Protein AF-A0A329R720-F1 (afdb_monomer_lite)

Radius of gyration: 22.2 Å; chains: 1; bounding box: 48×26×51 Å

InterPro domains:
  IPR036397 Ribonuclease H superfamily [G3DSA:3.30.420.10] (37-90)

Secondary structure (DSSP, 8-state):
-PPPPSS-HHHHHHHTT--S-HHHHHHHHHT-TT----PPP------HHHHHHHHHHHHHHTT-HHHHTT----------TTSSSS----

Organism: NCBI:txid29920

Foldseek 3Di:
DQDDDPDQLVVVCVVVVPPDDSVVSVVVLVPDPNHDDDDDDPDDPCDPVNVVVVVVVCVVPVPPPVVVVPDDDDDDDDDDPVDDPDPPDD

Sequence (90 aa):
AAAAGDKFAAELKTELGVEASVRMVQRLLQRVDHLVYTQMDRTLPFTAANKAARMSCAEEHILNPGLWKYTVFSDEKKFNLDGPDGFMYY

Structure (mmCIF, N/CA/C/O backbone):
data_AF-A0A329R720-F1
#
_entry.id   AF-A0A329R720-F1
#
loop_
_atom_site.group_PDB
_atom_site.id
_atom_site.type_symbol
_atom_site.label_atom_id
_atom_site.label_alt_id
_atom_site.label_comp_id
_atom_site.label_asym_id
_atom_site.label_entity_id
_atom_site.label_seq_id
_atom_site.pdbx_PDB_ins_code
_atom_site.Cartn_x
_atom_site.Cartn_y
_atom_site.Cartn_z
_atom_site.occupancy
_atom_site.B_iso_or_equiv
_atom_site.auth_seq_id
_atom_site.auth_comp_id
_atom_site.auth_asym_id
_atom_site.auth_atom_id
_atom_site.pdbx_PDB_model_num
ATOM 1 N N . ALA A 1 1 ? -12.640 -13.865 0.615 1.00 64.31 1 ALA A N 1
ATOM 2 C CA . ALA A 1 1 ? -12.176 -12.730 1.439 1.00 64.31 1 ALA A CA 1
ATOM 3 C C . ALA A 1 1 ? -13.330 -12.289 2.330 1.00 64.31 1 ALA A C 1
ATOM 5 O O . ALA A 1 1 ? -14.464 -12.366 1.869 1.00 64.31 1 ALA A O 1
ATOM 6 N N . ALA A 1 2 ? -13.071 -11.896 3.580 1.00 67.94 2 ALA A N 1
ATOM 7 C CA . ALA A 1 2 ? -14.104 -11.299 4.428 1.00 67.94 2 ALA A CA 1
ATOM 8 C C . ALA A 1 2 ? -14.527 -9.940 3.843 1.00 67.94 2 ALA A C 1
ATOM 10 O O . ALA A 1 2 ? -13.688 -9.224 3.295 1.00 67.94 2 ALA A O 1
ATOM 11 N N . ALA A 1 3 ? -15.816 -9.606 3.921 1.00 75.00 3 ALA A N 1
ATOM 12 C CA . ALA A 1 3 ? -16.304 -8.302 3.487 1.00 75.00 3 ALA A CA 1
ATOM 13 C C . ALA A 1 3 ? -15.814 -7.214 4.456 1.00 75.00 3 ALA A C 1
ATOM 15 O O . ALA A 1 3 ? -15.830 -7.412 5.672 1.00 75.00 3 ALA A O 1
ATOM 16 N N . ALA A 1 4 ? -15.367 -6.079 3.919 1.00 79.38 4 ALA A N 1
ATOM 17 C CA . ALA A 1 4 ? -15.008 -4.926 4.734 1.00 79.38 4 ALA A CA 1
ATOM 18 C C . ALA A 1 4 ? -16.281 -4.264 5.278 1.00 79.38 4 ALA A C 1
ATOM 20 O O . ALA A 1 4 ? -17.257 -4.110 4.547 1.00 79.38 4 ALA A O 1
ATOM 21 N N . GLY A 1 5 ? -16.266 -3.892 6.558 1.00 80.50 5 GLY A N 1
ATOM 22 C CA . GLY A 1 5 ? -17.301 -3.039 7.137 1.00 80.50 5 GLY A CA 1
ATOM 23 C C . GLY A 1 5 ? -17.013 -1.564 6.857 1.00 80.50 5 GLY A C 1
ATOM 24 O O . GLY A 1 5 ? -15.853 -1.170 6.761 1.00 80.50 5 GLY A O 1
ATOM 25 N N . ASP A 1 6 ? -18.065 -0.752 6.780 1.00 86.12 6 ASP A N 1
ATOM 26 C CA . ASP A 1 6 ? -17.956 0.676 6.443 1.00 86.12 6 ASP A CA 1
ATOM 27 C C . ASP A 1 6 ? -17.580 1.570 7.632 1.00 86.12 6 ASP A C 1
ATOM 29 O O . ASP A 1 6 ? -17.316 2.756 7.450 1.00 86.12 6 ASP A O 1
ATOM 33 N N . LYS A 1 7 ? -17.613 1.028 8.857 1.00 88.19 7 LYS A N 1
ATOM 34 C CA . LYS A 1 7 ? -17.541 1.816 10.093 1.00 88.19 7 LYS A CA 1
ATOM 35 C C . LYS A 1 7 ? -16.592 1.218 11.112 1.00 88.19 7 LYS A C 1
ATOM 37 O O . LYS A 1 7 ? -16.510 -0.002 11.288 1.00 88.19 7 LYS A O 1
ATOM 42 N N . PHE A 1 8 ? -15.931 2.091 11.855 1.00 88.75 8 PHE A N 1
ATOM 43 C CA . PHE A 1 8 ? -15.123 1.707 13.003 1.00 88.75 8 PHE A CA 1
ATOM 44 C C . PHE A 1 8 ? -15.999 1.426 14.231 1.00 88.75 8 PHE A C 1
ATOM 46 O O . PHE A 1 8 ? -17.083 1.977 14.406 1.00 88.75 8 PHE A O 1
ATOM 53 N N . ALA A 1 9 ? -15.489 0.619 15.167 1.00 90.31 9 ALA A N 1
ATOM 54 C CA . ALA A 1 9 ? -16.195 0.312 16.416 1.00 90.31 9 ALA A CA 1
ATOM 55 C C . ALA A 1 9 ? -16.549 1.564 17.248 1.00 90.31 9 ALA A C 1
ATOM 57 O O . ALA A 1 9 ? -17.535 1.559 17.983 1.00 90.31 9 ALA A O 1
ATOM 58 N N . ALA A 1 10 ? -15.755 2.636 17.141 1.00 91.00 10 ALA A N 1
ATOM 59 C CA . ALA A 1 10 ? -16.043 3.914 17.788 1.00 91.00 10 ALA A CA 1
ATOM 60 C C . ALA A 1 10 ? -17.249 4.629 17.154 1.00 91.00 10 ALA A C 1
ATOM 62 O O . ALA A 1 10 ? -18.092 5.145 17.883 1.00 91.00 10 ALA A O 1
ATOM 63 N N . GLU A 1 11 ? -17.362 4.597 15.826 1.00 92.88 11 GLU A N 1
ATOM 64 C CA . GLU A 1 11 ? -18.485 5.179 15.080 1.00 92.88 11 GLU A CA 1
ATOM 65 C C . GLU A 1 11 ? -19.775 4.397 15.346 1.00 92.88 11 GLU A C 1
ATOM 67 O O . GLU A 1 11 ? -20.814 4.985 15.642 1.00 92.88 11 GLU A O 1
ATOM 72 N N . LEU A 1 12 ? -19.688 3.062 15.369 1.00 90.62 12 LEU A N 1
ATOM 73 C CA . LEU A 1 12 ? -20.813 2.195 15.731 1.00 90.62 12 LEU A CA 1
ATOM 74 C C . LEU A 1 12 ? -21.336 2.492 17.138 1.00 90.62 12 LEU A C 1
ATOM 76 O O . LEU A 1 12 ? -22.544 2.508 17.354 1.00 90.62 12 LEU A O 1
ATOM 80 N N . LYS A 1 13 ? -20.444 2.768 18.097 1.00 92.12 13 LYS A N 1
ATOM 81 C CA . LYS A 1 13 ? -20.854 3.172 19.446 1.00 92.12 13 LYS A CA 1
ATOM 82 C C . LYS A 1 13 ? -21.683 4.460 19.406 1.00 92.12 13 LYS A C 1
ATOM 84 O O . LYS A 1 13 ? -22.722 4.522 20.060 1.00 92.12 13 LYS A O 1
ATOM 89 N N . THR A 1 14 ? -21.208 5.479 18.685 1.00 92.38 14 THR A N 1
ATOM 90 C CA . THR A 1 14 ? -21.881 6.784 18.612 1.00 92.38 14 THR A CA 1
ATOM 91 C C . THR A 1 14 ? -23.212 6.713 17.878 1.00 92.38 14 THR A C 1
ATOM 93 O O . THR A 1 14 ? -24.187 7.287 18.349 1.00 92.38 14 THR A O 1
ATOM 96 N N . GLU A 1 15 ? -23.281 5.981 16.768 1.00 91.69 15 GLU A N 1
ATOM 97 C CA . GLU A 1 15 ? -24.498 5.883 15.957 1.00 91.69 15 GLU A CA 1
ATOM 98 C C . GLU A 1 15 ? -25.585 5.029 16.608 1.00 91.69 15 GLU A C 1
ATOM 100 O O . GLU A 1 15 ? -26.763 5.363 16.522 1.00 91.69 15 GLU A O 1
ATOM 105 N N . LEU A 1 16 ? -25.199 3.933 17.267 1.00 88.75 16 LEU A N 1
ATOM 106 C CA . LEU A 1 16 ? -26.141 3.029 17.929 1.00 88.75 16 LEU A CA 1
ATOM 107 C C . LEU A 1 16 ? -26.490 3.480 19.356 1.00 88.75 16 LEU A C 1
ATOM 109 O O . LEU A 1 16 ? -27.263 2.806 20.031 1.00 88.75 16 LEU A O 1
ATOM 113 N N . GLY A 1 17 ? -25.908 4.586 19.838 1.00 87.75 17 GLY A N 1
ATOM 114 C CA . GLY A 1 17 ? -26.172 5.123 21.176 1.00 87.75 17 GLY A CA 1
ATOM 115 C C . GLY A 1 17 ? -25.777 4.172 22.310 1.00 87.75 17 GLY A C 1
ATOM 116 O O . GLY A 1 17 ? -26.406 4.167 23.365 1.00 87.75 17 GLY A O 1
ATOM 117 N N . VAL A 1 18 ? -24.760 3.331 22.102 1.00 87.56 18 VAL A N 1
ATOM 118 C CA . VAL A 1 18 ? -24.387 2.289 23.067 1.00 87.56 18 VAL A CA 1
ATOM 119 C C . VAL A 1 18 ? -23.622 2.918 24.234 1.00 87.56 18 VAL A C 1
ATOM 121 O O . VAL A 1 18 ? -22.491 3.393 24.075 1.00 87.56 18 VAL A O 1
ATOM 124 N N . GLU A 1 19 ? -24.193 2.847 25.436 1.00 89.00 19 GLU A N 1
ATOM 125 C CA . GLU A 1 19 ? -23.553 3.276 26.686 1.00 89.00 19 GLU A CA 1
ATOM 126 C C . GLU A 1 19 ? -22.515 2.243 27.171 1.00 89.00 19 GLU A C 1
ATOM 128 O O . GLU A 1 19 ? -22.612 1.635 28.233 1.00 89.00 19 GLU A O 1
ATOM 133 N N . ALA A 1 20 ? -21.501 1.991 26.344 1.00 89.06 20 ALA A N 1
ATOM 134 C CA . ALA A 1 20 ? -20.398 1.093 26.661 1.00 89.06 20 ALA A CA 1
ATOM 135 C C . ALA A 1 20 ? -19.051 1.684 26.228 1.00 89.06 20 ALA A C 1
ATOM 137 O O . ALA A 1 20 ? -18.957 2.686 25.512 1.00 89.06 20 ALA A O 1
ATOM 138 N N 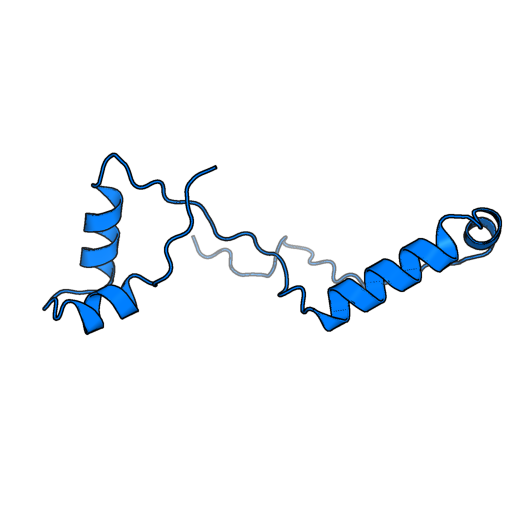. SER A 1 21 ? -17.961 1.051 26.654 1.00 93.25 21 SER A N 1
ATOM 139 C CA . SER A 1 21 ? -16.637 1.368 26.118 1.00 93.25 21 SER A CA 1
ATOM 140 C C . SER A 1 21 ? -16.490 0.841 24.684 1.00 93.25 21 SER A C 1
ATOM 142 O O . SER A 1 21 ? -17.075 -0.179 24.320 1.00 93.25 21 SER A O 1
ATOM 144 N N . VAL A 1 22 ? -15.642 1.481 23.872 1.00 93.50 22 VAL A N 1
ATOM 145 C CA . VAL A 1 22 ? -15.311 0.989 22.516 1.00 93.50 22 VAL A CA 1
ATOM 146 C C . VAL A 1 22 ? -14.761 -0.445 22.569 1.00 93.50 22 VAL A C 1
ATOM 148 O O . VAL A 1 22 ? -15.072 -1.271 21.716 1.00 93.50 22 VAL A O 1
ATOM 151 N N . ARG A 1 23 ? -14.017 -0.783 23.632 1.00 93.88 23 ARG A N 1
ATOM 152 C CA . ARG A 1 23 ? -13.493 -2.136 23.866 1.00 93.88 23 ARG A CA 1
ATOM 153 C C . ARG A 1 23 ? -14.595 -3.180 24.069 1.00 93.88 23 ARG A C 1
ATOM 155 O O . ARG A 1 23 ? -14.425 -4.323 23.655 1.00 93.88 23 ARG A O 1
ATOM 162 N N . MET A 1 24 ? -15.709 -2.812 24.701 1.00 93.69 24 MET A N 1
ATOM 163 C CA . MET A 1 24 ? -16.879 -3.691 24.817 1.00 93.69 24 MET A CA 1
ATOM 164 C C . MET A 1 24 ? -17.507 -3.956 23.447 1.00 93.69 24 MET A C 1
ATOM 166 O O . MET A 1 24 ? -17.772 -5.111 23.128 1.00 93.69 24 MET A O 1
ATOM 170 N N . VAL A 1 25 ? -17.655 -2.920 22.613 1.00 92.50 25 VAL A N 1
ATOM 171 C CA . VAL A 1 25 ? -18.161 -3.060 21.235 1.00 92.50 25 VAL A CA 1
ATOM 172 C C . VAL A 1 25 ? -17.264 -3.995 20.419 1.00 92.50 25 VAL A C 1
ATOM 174 O O . VAL A 1 25 ? -17.755 -4.939 19.813 1.00 92.50 25 VAL A O 1
ATOM 177 N N . GLN A 1 26 ? -15.942 -3.815 20.475 1.00 92.75 26 GLN A N 1
ATOM 178 C CA . GLN A 1 26 ? -14.985 -4.701 19.798 1.00 92.75 26 GLN A CA 1
ATOM 179 C C . GLN A 1 26 ? -15.092 -6.160 20.266 1.00 92.75 26 GLN A C 1
ATOM 181 O O . GLN A 1 26 ? -15.112 -7.066 19.438 1.00 92.75 26 GLN A O 1
ATOM 186 N N . ARG A 1 27 ? -15.194 -6.400 21.582 1.00 92.81 27 ARG A N 1
ATOM 187 C CA . ARG A 1 27 ? -15.379 -7.753 22.139 1.00 92.81 27 ARG A CA 1
ATOM 188 C C . ARG A 1 27 ? -16.691 -8.389 21.690 1.00 92.81 27 ARG A C 1
ATOM 190 O O . ARG A 1 27 ? -16.731 -9.596 21.490 1.00 92.81 27 ARG A O 1
ATOM 197 N N . LEU A 1 28 ? -17.753 -7.597 21.563 1.00 91.69 28 LEU A N 1
ATOM 198 C CA . LEU A 1 28 ? -19.040 -8.072 21.069 1.00 91.69 28 LEU A CA 1
ATOM 199 C C . LEU A 1 28 ? -18.928 -8.470 19.596 1.00 91.69 28 LEU A C 1
ATOM 201 O O . LEU A 1 28 ? -19.309 -9.583 19.258 1.00 91.69 28 LEU A O 1
ATOM 205 N N . LEU A 1 29 ? -18.320 -7.624 18.758 1.00 90.81 29 LEU A N 1
ATOM 206 C CA . LEU A 1 29 ? -18.072 -7.928 17.344 1.00 90.81 29 LEU A CA 1
ATOM 207 C C . LEU A 1 29 ? -17.218 -9.194 17.164 1.00 90.81 29 LEU A C 1
ATOM 209 O O . LEU A 1 29 ? -17.498 -9.994 16.282 1.00 90.81 29 LEU A O 1
ATOM 213 N N . GLN A 1 30 ? -16.225 -9.416 18.030 1.00 91.25 30 GLN A N 1
ATOM 214 C CA . GLN A 1 30 ? -15.397 -10.631 18.021 1.00 91.25 30 GLN A CA 1
ATOM 215 C C . GLN A 1 30 ? -16.159 -11.917 18.378 1.00 91.25 30 GLN A C 1
ATOM 217 O O . GLN A 1 30 ? -15.681 -13.000 18.057 1.00 91.25 30 GLN A O 1
ATOM 222 N N . ARG A 1 31 ? -17.301 -11.824 19.071 1.00 92.31 31 ARG A N 1
ATOM 223 C CA . ARG A 1 31 ? -18.133 -12.984 19.442 1.00 92.31 31 ARG A CA 1
ATOM 224 C C . ARG A 1 31 ? -19.131 -13.381 18.358 1.00 92.31 31 ARG A C 1
ATOM 226 O O . ARG A 1 31 ? -19.832 -14.369 18.527 1.00 92.31 31 ARG A O 1
ATOM 233 N N . VAL A 1 32 ? -19.261 -12.585 17.304 1.00 91.69 32 VAL A N 1
ATOM 234 C CA . VAL A 1 32 ? -20.216 -12.840 16.230 1.00 91.69 32 VAL A CA 1
ATOM 235 C C . VAL A 1 32 ? -19.597 -13.831 15.247 1.00 91.69 32 VAL A C 1
ATOM 237 O O . VAL A 1 32 ? -18.630 -13.496 14.571 1.00 91.69 32 VAL A O 1
ATOM 240 N N . ASP A 1 33 ? -20.185 -15.022 15.128 1.00 91.81 33 ASP A N 1
ATOM 241 C CA . ASP A 1 33 ? -19.615 -16.149 14.365 1.00 91.81 33 ASP A CA 1
ATOM 242 C C . ASP A 1 33 ? -19.339 -15.847 12.883 1.00 91.81 33 ASP A C 1
ATOM 244 O O . ASP A 1 33 ? -18.464 -16.451 12.268 1.00 91.81 33 ASP A O 1
ATOM 248 N N . HIS A 1 34 ? -20.087 -14.914 12.293 1.00 88.88 34 HIS A N 1
ATOM 249 C CA . HIS A 1 34 ? -19.951 -14.548 10.882 1.00 88.88 34 HIS A CA 1
ATOM 250 C C . HIS A 1 34 ? -19.027 -13.342 10.637 1.00 88.88 34 HIS A C 1
ATOM 252 O O . HIS A 1 34 ? -18.809 -12.980 9.479 1.00 88.88 34 HIS A O 1
ATOM 258 N N . LEU A 1 35 ? -18.486 -12.708 11.688 1.00 89.31 35 LEU A N 1
ATOM 259 C CA . LEU A 1 35 ? -17.525 -11.610 11.565 1.00 89.31 35 LEU A CA 1
ATOM 260 C C . LEU A 1 35 ? -16.101 -12.121 11.780 1.00 89.31 35 LEU A C 1
ATOM 262 O O . LEU A 1 35 ? -15.773 -12.712 12.804 1.00 89.31 35 LEU A O 1
ATOM 266 N N . VAL A 1 36 ? -15.224 -11.831 10.820 1.00 87.44 36 VAL A N 1
ATOM 267 C CA . VAL A 1 36 ? -13.814 -12.227 10.876 1.00 87.44 36 VAL A CA 1
ATOM 268 C C . VAL A 1 36 ? -12.953 -10.984 11.031 1.00 87.44 36 VAL A C 1
ATOM 270 O O . VAL A 1 36 ? -12.909 -10.128 10.145 1.00 87.44 36 VAL A O 1
ATOM 273 N N . TYR A 1 37 ? -12.231 -10.890 12.149 1.00 85.19 37 TYR A N 1
ATOM 274 C CA . TYR A 1 37 ? -11.216 -9.855 12.308 1.00 85.19 37 TYR A CA 1
ATOM 275 C C . TYR A 1 37 ? -10.098 -10.076 11.287 1.00 85.19 37 TYR A C 1
ATOM 277 O O . TYR A 1 37 ? -9.435 -11.112 11.289 1.00 85.19 37 TYR A O 1
ATOM 285 N N . THR A 1 38 ? -9.879 -9.079 10.436 1.00 82.56 38 THR A N 1
ATOM 286 C CA . THR A 1 38 ? -8.779 -9.059 9.472 1.00 82.56 38 THR A CA 1
ATOM 287 C C . THR A 1 38 ? -7.942 -7.821 9.746 1.00 82.56 38 THR A C 1
ATOM 289 O O . THR A 1 38 ? -8.482 -6.723 9.888 1.00 82.56 38 THR A O 1
ATOM 292 N N . GLN A 1 39 ? -6.624 -7.988 9.854 1.00 80.62 39 GLN A N 1
ATOM 293 C CA . GLN A 1 39 ? -5.730 -6.847 9.999 1.00 80.62 39 GLN A CA 1
ATOM 294 C C . GLN A 1 39 ? -5.794 -6.000 8.726 1.00 80.62 39 GLN A C 1
ATOM 296 O O . GLN A 1 39 ? -5.731 -6.532 7.620 1.00 80.62 39 GLN A O 1
ATOM 301 N N . MET A 1 40 ? -5.936 -4.684 8.890 1.00 76.06 40 MET A N 1
ATOM 302 C CA . MET A 1 40 ? -5.918 -3.764 7.759 1.00 76.06 40 MET A CA 1
ATOM 303 C C . MET A 1 40 ? -4.566 -3.859 7.053 1.00 76.06 40 MET A C 1
ATOM 305 O O . MET A 1 40 ? -3.521 -3.840 7.711 1.00 76.06 40 MET A O 1
ATOM 309 N N . ASP A 1 41 ? -4.594 -3.972 5.726 1.00 74.94 41 ASP A N 1
ATOM 310 C CA . ASP A 1 41 ? -3.371 -4.015 4.936 1.00 74.94 41 ASP A CA 1
ATOM 311 C C . ASP A 1 41 ? -2.593 -2.709 5.140 1.00 74.94 41 ASP A C 1
ATOM 313 O O . ASP A 1 41 ? -3.155 -1.610 5.079 1.00 74.94 41 ASP A O 1
ATOM 317 N N . ARG A 1 42 ? -1.291 -2.817 5.416 1.00 70.88 42 ARG A N 1
ATOM 318 C CA . ARG A 1 42 ? -0.415 -1.667 5.707 1.00 70.88 42 ARG A CA 1
ATOM 319 C C . ARG A 1 42 ? 0.040 -0.996 4.413 1.00 70.88 42 ARG A C 1
ATOM 321 O O . ARG A 1 42 ? 1.198 -0.610 4.265 1.00 70.88 42 ARG A O 1
ATOM 328 N N . THR A 1 43 ? -0.873 -0.870 3.463 1.00 70.44 43 THR A N 1
ATOM 329 C CA . THR A 1 43 ? -0.645 -0.204 2.189 1.00 70.44 43 THR A CA 1
ATOM 330 C C . THR A 1 43 ? -0.880 1.288 2.341 1.00 70.44 43 THR A C 1
ATOM 332 O O . THR A 1 43 ? -1.930 1.717 2.817 1.00 70.44 43 THR A O 1
ATOM 335 N N . LEU A 1 44 ? 0.091 2.091 1.901 1.00 70.06 44 LEU A N 1
ATOM 336 C CA . LEU A 1 44 ? -0.096 3.534 1.764 1.00 70.06 44 LEU A CA 1
ATOM 337 C C . LEU A 1 44 ? -1.338 3.821 0.903 1.00 70.06 44 LEU A C 1
ATOM 339 O O . LEU A 1 44 ? -1.545 3.115 -0.091 1.00 70.06 44 LEU A O 1
ATOM 343 N N . PRO A 1 45 ? -2.134 4.861 1.226 1.00 68.81 45 PRO A N 1
ATOM 344 C CA . PRO A 1 45 ? -3.289 5.235 0.424 1.00 68.81 45 PRO A CA 1
ATOM 345 C C . PRO A 1 45 ? -2.875 5.467 -1.029 1.00 68.81 45 PRO A C 1
ATOM 347 O O . PRO A 1 45 ? -2.193 6.436 -1.373 1.00 68.81 45 PRO A O 1
ATOM 350 N N . PHE A 1 46 ? -3.274 4.547 -1.900 1.00 74.31 46 PHE A N 1
ATOM 351 C CA . PHE A 1 46 ? -2.971 4.636 -3.316 1.00 74.31 46 PHE A CA 1
ATOM 352 C C . PHE A 1 46 ? -4.016 5.541 -3.970 1.00 74.31 46 PHE A C 1
ATOM 354 O O . PHE A 1 46 ? -5.063 5.080 -4.433 1.00 74.31 46 PHE A O 1
ATOM 361 N N . THR A 1 47 ? -3.758 6.853 -3.913 1.00 86.50 47 THR A N 1
ATOM 362 C CA . THR A 1 47 ? -4.638 7.883 -4.480 1.00 86.50 47 THR A CA 1
ATOM 363 C C . THR A 1 47 ? -4.887 7.626 -5.968 1.00 86.50 47 THR A C 1
ATOM 365 O O . THR A 1 47 ? -4.077 6.995 -6.652 1.00 86.50 47 THR A O 1
ATOM 368 N N . ALA A 1 48 ? -6.006 8.129 -6.496 1.00 88.44 48 ALA A N 1
ATOM 369 C CA . ALA A 1 48 ? -6.318 8.001 -7.921 1.00 88.44 48 ALA A CA 1
ATOM 370 C C . ALA A 1 48 ? -5.211 8.598 -8.814 1.00 88.44 48 ALA A C 1
ATOM 372 O O . ALA A 1 48 ? -4.855 8.007 -9.830 1.00 88.44 48 ALA A O 1
ATOM 373 N N . ALA A 1 49 ? -4.603 9.709 -8.388 1.00 91.31 49 ALA A N 1
ATOM 374 C CA . ALA A 1 49 ? -3.464 10.312 -9.077 1.00 91.31 49 ALA A CA 1
ATOM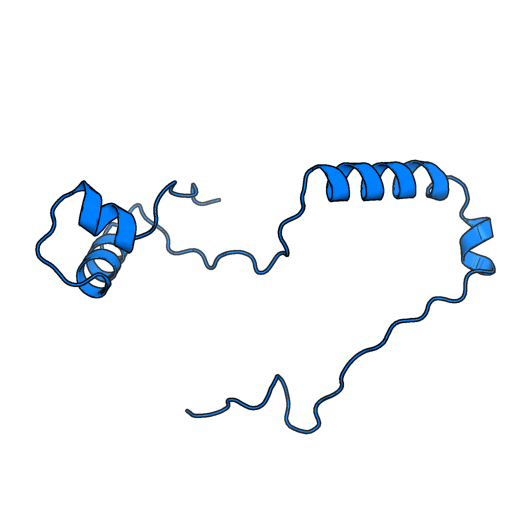 375 C C . ALA A 1 49 ? -2.240 9.380 -9.093 1.00 91.31 49 ALA A C 1
ATOM 377 O O . ALA A 1 49 ? -1.645 9.164 -10.147 1.00 91.31 49 ALA A O 1
ATOM 378 N N . ASN A 1 50 ? -1.911 8.755 -7.956 1.00 88.94 50 ASN A N 1
ATOM 379 C CA . ASN A 1 50 ? -0.801 7.804 -7.875 1.00 88.94 50 ASN A CA 1
ATOM 380 C C . ASN A 1 50 ? -1.053 6.567 -8.755 1.00 88.94 50 ASN A C 1
ATOM 382 O O . ASN A 1 50 ? -0.122 6.075 -9.391 1.00 88.94 50 ASN A O 1
ATOM 386 N N . LYS A 1 51 ? -2.305 6.087 -8.836 1.00 90.56 51 LYS A N 1
ATOM 38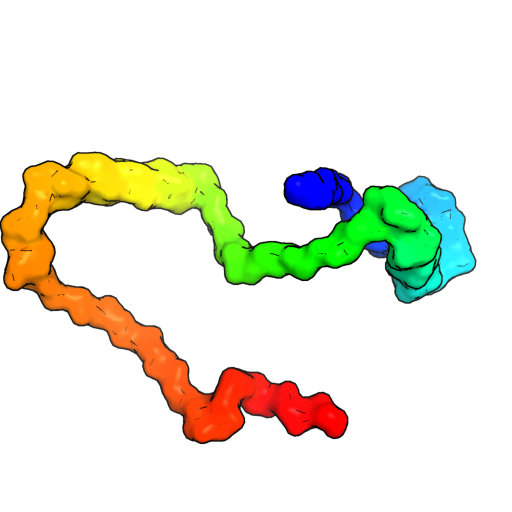7 C CA . LYS A 1 51 ? -2.719 5.005 -9.751 1.00 90.56 51 LYS A CA 1
ATOM 388 C C . LYS A 1 51 ? -2.443 5.364 -11.207 1.00 90.56 51 LYS A C 1
ATOM 390 O O . LYS A 1 51 ? -1.789 4.589 -11.900 1.00 90.56 51 LYS A O 1
ATOM 395 N N . ALA A 1 52 ? -2.899 6.537 -11.639 1.00 94.06 52 ALA A N 1
ATOM 396 C CA . ALA A 1 52 ? -2.718 7.005 -13.009 1.00 94.06 52 ALA A CA 1
ATOM 397 C C . ALA A 1 52 ? -1.233 7.195 -13.359 1.00 94.06 52 ALA A C 1
ATOM 399 O O . ALA A 1 52 ? -0.780 6.701 -14.388 1.00 94.06 52 ALA A O 1
ATOM 400 N N . ALA A 1 53 ? -0.457 7.826 -12.472 1.00 94.38 53 ALA A N 1
ATOM 401 C CA . ALA A 1 53 ? 0.971 8.049 -12.688 1.00 94.38 53 ALA A CA 1
ATOM 402 C C . ALA A 1 53 ? 1.757 6.731 -12.792 1.00 94.38 53 ALA A C 1
ATOM 404 O O . ALA A 1 53 ? 2.587 6.576 -13.688 1.00 94.38 53 ALA A O 1
ATOM 405 N N . ARG A 1 54 ? 1.469 5.751 -11.918 1.00 93.56 54 ARG A N 1
ATOM 406 C CA . ARG A 1 54 ? 2.107 4.428 -12.007 1.00 93.56 54 ARG A CA 1
ATOM 407 C C . ARG A 1 54 ? 1.718 3.686 -13.285 1.00 93.56 54 ARG A C 1
ATOM 409 O O . ARG A 1 54 ? 2.588 3.049 -13.866 1.00 93.56 54 ARG A O 1
ATOM 416 N N . MET A 1 55 ? 0.457 3.775 -13.719 1.00 95.00 55 MET A N 1
ATOM 417 C CA . MET A 1 55 ? 0.010 3.138 -14.962 1.00 95.00 55 MET A CA 1
ATOM 418 C C . MET A 1 55 ? 0.718 3.737 -16.180 1.00 95.00 55 MET A C 1
ATOM 420 O O . MET A 1 55 ? 1.309 2.996 -16.954 1.00 95.00 55 MET A O 1
ATOM 424 N N . SER A 1 56 ? 0.748 5.068 -16.292 1.00 95.06 56 SER A N 1
ATOM 425 C CA . SER A 1 56 ? 1.431 5.759 -17.393 1.00 95.06 56 SER A CA 1
ATOM 426 C C . SER A 1 56 ? 2.923 5.419 -17.445 1.00 95.06 56 SER A C 1
ATOM 428 O O . SER A 1 56 ? 3.451 5.150 -18.518 1.00 95.06 56 SER A O 1
ATOM 430 N N . CYS A 1 57 ? 3.596 5.391 -16.289 1.00 91.94 57 CYS A N 1
ATOM 431 C CA . CYS A 1 57 ? 5.005 5.003 -16.207 1.00 91.94 57 CYS A CA 1
ATOM 432 C C . CYS A 1 57 ? 5.217 3.555 -16.681 1.00 91.94 57 CYS A C 1
ATOM 434 O O . CYS A 1 57 ? 6.128 3.287 -17.465 1.00 91.94 57 CYS A O 1
ATOM 436 N N . ALA A 1 58 ? 4.348 2.631 -16.256 1.00 93.69 58 ALA A N 1
ATOM 437 C CA . ALA A 1 58 ? 4.409 1.242 -16.691 1.00 93.69 58 ALA A CA 1
ATOM 438 C C . ALA A 1 58 ? 4.198 1.110 -18.206 1.00 93.69 58 ALA A C 1
ATOM 440 O O . ALA A 1 58 ? 5.008 0.465 -18.864 1.00 93.69 58 ALA A O 1
ATOM 441 N N . GLU A 1 59 ? 3.167 1.743 -18.767 1.00 93.88 59 GLU A N 1
ATOM 442 C CA . GLU A 1 59 ? 2.880 1.713 -20.209 1.00 93.88 59 GLU A CA 1
ATOM 443 C C . GLU A 1 59 ? 4.049 2.250 -21.046 1.00 93.88 59 GLU A C 1
ATOM 445 O O . GLU A 1 59 ? 4.416 1.645 -22.053 1.00 93.88 59 GLU A O 1
ATOM 450 N N . GLU A 1 60 ? 4.676 3.340 -20.604 1.00 91.38 60 GLU A N 1
ATOM 451 C CA . GLU A 1 60 ? 5.817 3.951 -21.290 1.00 91.38 60 GLU A CA 1
ATOM 452 C C . GLU A 1 60 ? 7.063 3.048 -21.272 1.00 91.38 60 GLU A C 1
ATOM 454 O O . GLU A 1 60 ? 7.782 2.947 -22.269 1.00 91.38 60 GLU A O 1
ATOM 459 N N . HIS A 1 61 ? 7.319 2.361 -20.155 1.00 90.56 61 HIS A N 1
ATOM 460 C CA . HIS A 1 61 ? 8.592 1.671 -19.935 1.00 90.56 61 HIS A CA 1
ATOM 461 C C . HIS A 1 61 ? 8.531 0.146 -20.149 1.00 90.56 61 HIS A C 1
ATOM 463 O O . HIS A 1 61 ? 9.580 -0.498 -20.248 1.00 90.56 61 HIS A O 1
ATOM 469 N N . ILE A 1 62 ? 7.339 -0.457 -20.262 1.00 91.50 62 ILE A N 1
ATOM 470 C CA . ILE A 1 62 ? 7.178 -1.918 -20.405 1.00 91.50 62 ILE A CA 1
ATOM 471 C C . ILE A 1 62 ? 7.740 -2.457 -21.727 1.00 91.50 62 ILE A C 1
ATOM 473 O O . ILE A 1 62 ? 8.252 -3.575 -21.769 1.00 91.50 62 ILE A O 1
ATOM 477 N N . LEU A 1 63 ? 7.690 -1.661 -22.800 1.00 89.06 63 LEU A N 1
ATOM 478 C CA . LEU A 1 63 ? 8.153 -2.063 -24.134 1.00 89.06 63 LEU A CA 1
ATOM 479 C C . LEU A 1 63 ? 9.624 -1.715 -24.407 1.00 89.06 63 LEU A C 1
ATOM 481 O O . LEU A 1 63 ? 10.141 -2.070 -25.466 1.00 89.06 63 LEU A O 1
ATOM 485 N N . ASN A 1 64 ? 10.316 -1.053 -23.473 1.00 84.25 64 ASN A N 1
ATOM 486 C CA . ASN A 1 64 ? 11.709 -0.638 -23.648 1.00 84.25 64 ASN A CA 1
ATOM 487 C C . ASN A 1 64 ? 12.636 -1.242 -22.577 1.00 84.25 64 ASN A C 1
ATOM 489 O O . ASN A 1 64 ? 13.144 -0.532 -21.705 1.00 84.25 64 ASN A O 1
ATOM 493 N N . PRO A 1 65 ? 12.920 -2.555 -22.645 1.00 78.81 65 PRO A N 1
ATOM 494 C CA . PRO A 1 65 ? 13.791 -3.208 -21.674 1.00 78.81 65 PRO A CA 1
ATOM 495 C C . PRO A 1 65 ? 15.257 -2.756 -21.778 1.00 78.81 65 PRO A C 1
ATOM 497 O O . PRO A 1 65 ? 16.022 -2.921 -20.829 1.00 78.81 65 PRO A O 1
ATOM 500 N N . GLY A 1 66 ? 15.659 -2.181 -22.919 1.00 87.38 66 GLY A N 1
ATOM 501 C CA . GLY A 1 66 ? 17.018 -1.686 -23.145 1.00 87.38 66 GLY A CA 1
ATOM 502 C C . GLY A 1 66 ? 17.387 -0.511 -22.240 1.00 87.38 66 GLY A C 1
ATOM 503 O O . GLY A 1 66 ? 18.548 -0.391 -21.853 1.00 87.38 66 GLY A O 1
ATOM 504 N N . LEU A 1 67 ? 16.401 0.303 -21.850 1.00 88.56 67 LEU A N 1
ATOM 505 C CA . LEU A 1 67 ? 16.582 1.424 -20.931 1.00 88.56 67 LEU A CA 1
ATOM 506 C C . LEU A 1 67 ? 17.122 0.959 -19.570 1.00 88.56 67 LEU A C 1
ATOM 508 O O . LEU A 1 67 ? 18.103 1.514 -19.076 1.00 88.56 67 LEU A O 1
ATOM 512 N N . TRP A 1 68 ? 16.557 -0.121 -19.022 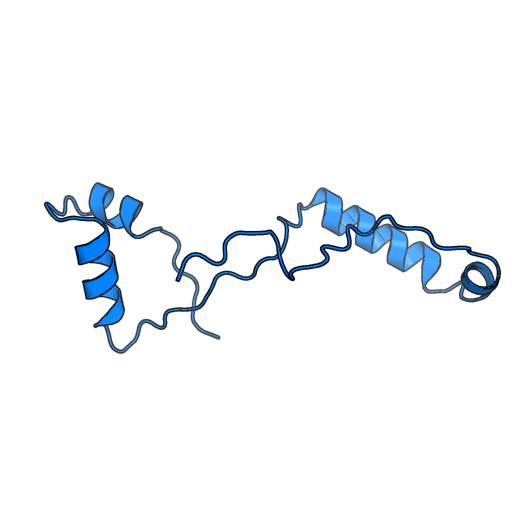1.00 90.69 68 TRP A N 1
ATOM 513 C CA . TRP A 1 68 ? 16.907 -0.640 -17.695 1.00 90.69 68 TRP A CA 1
ATOM 514 C C . TRP A 1 68 ? 18.354 -1.115 -17.578 1.00 90.69 68 TRP A C 1
ATOM 516 O O . TRP A 1 68 ? 18.915 -1.101 -16.487 1.00 90.69 68 TRP A O 1
ATOM 526 N N . LYS A 1 69 ? 18.989 -1.493 -18.696 1.00 92.44 69 LYS A N 1
ATOM 527 C CA . LYS A 1 69 ? 20.406 -1.890 -18.720 1.00 92.44 69 LYS A CA 1
ATOM 528 C C . LYS A 1 69 ? 21.344 -0.739 -18.338 1.00 92.44 69 LYS A C 1
ATOM 530 O O . LYS A 1 69 ? 22.448 -0.991 -17.862 1.00 92.44 69 LYS A O 1
ATOM 535 N N . TYR A 1 70 ? 20.916 0.500 -18.564 1.00 93.06 70 TYR A N 1
ATOM 536 C CA . TYR A 1 70 ? 21.709 1.704 -18.315 1.00 93.06 70 TYR A CA 1
ATOM 537 C C . TYR A 1 70 ? 21.163 2.543 -17.152 1.00 93.06 70 TYR A C 1
ATOM 539 O O . TYR A 1 70 ? 21.733 3.581 -16.822 1.00 93.06 70 TYR A O 1
ATOM 547 N N . THR A 1 71 ? 20.074 2.105 -16.516 1.00 92.88 71 THR A N 1
ATOM 548 C CA . THR A 1 71 ? 19.495 2.769 -15.346 1.00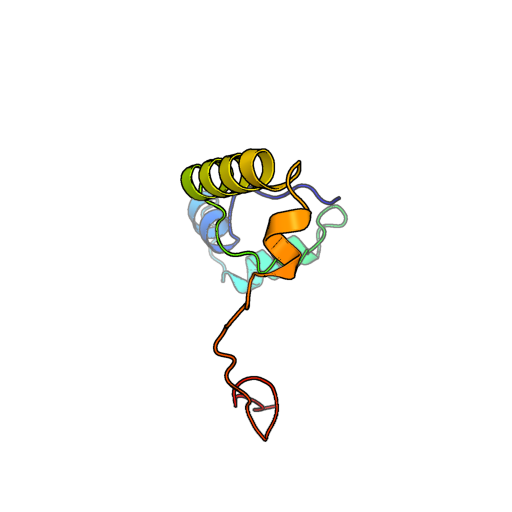 92.88 71 THR A CA 1
ATOM 549 C C . THR A 1 71 ? 20.224 2.341 -14.076 1.00 92.88 71 THR A C 1
ATOM 551 O O . THR A 1 71 ? 20.296 1.156 -13.759 1.00 92.88 71 THR A O 1
ATOM 554 N N . VAL A 1 72 ? 20.725 3.311 -13.310 1.00 95.50 72 VAL A N 1
ATOM 555 C CA . VAL A 1 72 ? 21.246 3.082 -11.956 1.00 95.50 72 VAL A CA 1
ATOM 556 C C . VAL A 1 72 ? 20.170 3.501 -10.961 1.00 95.50 72 VAL A C 1
ATOM 558 O O . VAL A 1 72 ? 19.843 4.681 -10.866 1.00 95.50 72 VAL A O 1
ATOM 561 N N . PHE A 1 73 ? 19.600 2.535 -10.241 1.00 94.62 73 PHE A N 1
ATOM 562 C CA . PHE A 1 73 ? 18.609 2.799 -9.199 1.00 94.62 73 PHE A CA 1
ATOM 563 C C . PHE A 1 73 ? 19.291 3.169 -7.881 1.00 94.62 73 PHE A C 1
ATOM 565 O O . PHE A 1 73 ? 20.286 2.553 -7.496 1.00 94.62 73 PHE A O 1
ATOM 572 N N . SER A 1 74 ? 18.725 4.141 -7.173 1.00 95.88 74 SER A N 1
ATOM 573 C CA . SER A 1 74 ? 19.146 4.540 -5.833 1.00 95.88 74 SER A CA 1
ATOM 574 C C . SER A 1 74 ? 17.934 4.677 -4.914 1.00 95.88 74 SER A C 1
ATOM 576 O O . SER A 1 74 ? 16.842 5.028 -5.355 1.00 95.88 74 SER A O 1
ATOM 578 N N . ASP A 1 75 ? 18.136 4.374 -3.636 1.00 94.88 75 ASP A N 1
ATOM 579 C CA . ASP A 1 75 ? 17.167 4.576 -2.561 1.00 94.88 75 ASP A CA 1
ATOM 580 C C . ASP A 1 75 ? 17.923 4.702 -1.231 1.00 94.88 75 ASP A C 1
ATOM 582 O O . ASP A 1 75 ? 19.047 4.203 -1.096 1.00 94.88 75 ASP A O 1
ATOM 586 N N . GLU A 1 76 ? 17.307 5.346 -0.245 1.00 93.19 76 GLU A N 1
ATOM 587 C CA . GLU A 1 76 ? 17.832 5.434 1.114 1.00 93.19 76 GLU A CA 1
ATOM 588 C C . GLU A 1 76 ? 17.021 4.532 2.042 1.00 93.19 76 GLU A C 1
ATOM 590 O O . GLU A 1 76 ? 15.819 4.700 2.246 1.00 93.19 76 GLU A O 1
ATOM 595 N N . LYS A 1 77 ? 17.702 3.577 2.678 1.00 85.94 77 LYS A N 1
ATOM 596 C CA . LYS A 1 77 ? 17.088 2.680 3.655 1.00 85.94 77 LYS A CA 1
ATOM 597 C C . LYS A 1 77 ? 17.725 2.890 5.020 1.00 85.94 77 LYS A C 1
ATOM 599 O O . LYS A 1 77 ? 18.903 2.609 5.216 1.00 85.94 77 LYS A O 1
ATOM 604 N N . LYS A 1 78 ? 16.921 3.286 6.008 1.00 85.25 78 LYS A N 1
ATOM 605 C CA . LYS A 1 78 ? 17.340 3.256 7.416 1.00 85.25 78 LYS A CA 1
ATOM 606 C C . LYS A 1 78 ? 17.557 1.801 7.860 1.00 85.25 78 LYS A C 1
ATOM 608 O O . LYS A 1 78 ? 16.635 0.980 7.746 1.00 85.25 78 LYS A O 1
ATOM 613 N N . PHE A 1 79 ? 18.757 1.498 8.358 1.00 80.25 79 PHE A N 1
ATOM 614 C CA . PHE A 1 79 ? 19.115 0.227 8.990 1.00 80.25 79 PHE A CA 1
ATOM 615 C C . PHE A 1 79 ? 19.255 0.448 10.499 1.00 80.25 79 PHE A C 1
ATOM 617 O O . PHE A 1 79 ? 20.103 1.220 10.938 1.00 80.25 79 PHE A O 1
ATOM 624 N N . ASN A 1 80 ? 18.403 -0.207 11.284 1.00 81.75 80 ASN A N 1
ATOM 625 C 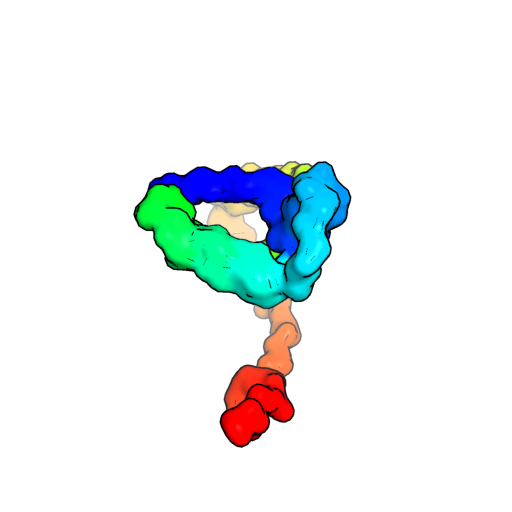CA . ASN A 1 80 ? 18.472 -0.171 12.742 1.00 81.75 80 ASN A CA 1
ATOM 626 C C . ASN A 1 80 ? 19.264 -1.392 13.232 1.00 81.75 80 ASN A C 1
ATOM 628 O O . ASN A 1 80 ? 18.988 -2.504 12.785 1.00 81.75 80 ASN A O 1
ATOM 632 N N . LEU A 1 81 ? 20.208 -1.193 14.158 1.00 78.81 81 LEU A N 1
ATOM 633 C CA . LEU A 1 81 ? 21.050 -2.266 14.705 1.00 78.81 81 LEU A CA 1
ATOM 634 C C . LEU A 1 81 ? 20.247 -3.277 15.547 1.00 78.81 81 LEU A C 1
ATOM 636 O O . LEU A 1 81 ? 20.513 -4.472 15.481 1.00 78.81 81 LEU A O 1
ATOM 640 N N . ASP A 1 82 ? 19.224 -2.804 16.264 1.00 80.00 82 ASP A N 1
ATOM 641 C CA . ASP A 1 82 ? 18.482 -3.589 17.265 1.00 80.00 82 ASP A CA 1
ATOM 642 C C . ASP A 1 82 ? 17.146 -4.168 16.754 1.00 80.00 82 ASP A C 1
ATOM 644 O O . ASP A 1 82 ? 16.323 -4.648 17.531 1.00 80.00 82 ASP A O 1
ATOM 648 N N . GLY A 1 83 ? 16.903 -4.128 15.439 1.00 64.38 83 GLY A N 1
ATOM 649 C CA . GLY A 1 83 ? 15.637 -4.559 14.838 1.00 64.38 83 GLY A CA 1
ATOM 650 C C . GLY A 1 83 ? 14.627 -3.417 14.616 1.00 64.38 83 GLY A C 1
ATOM 651 O O . GLY A 1 83 ? 14.971 -2.238 14.743 1.00 64.38 83 GLY A O 1
ATOM 652 N N . PRO A 1 84 ? 13.396 -3.733 14.165 1.00 68.38 84 PRO A N 1
ATOM 653 C CA . PRO A 1 84 ? 12.398 -2.735 13.766 1.00 68.38 84 PRO A CA 1
ATOM 654 C C . PRO A 1 84 ? 12.155 -1.720 14.890 1.00 68.38 84 PRO A C 1
ATOM 656 O O . PRO A 1 84 ? 12.034 -2.133 16.036 1.00 68.38 84 PRO A O 1
ATOM 659 N N . ASP A 1 85 ? 12.130 -0.421 14.541 1.00 62.31 85 ASP A N 1
ATOM 660 C CA . ASP A 1 85 ? 12.114 0.753 15.441 1.00 62.31 85 ASP A CA 1
ATOM 661 C C . ASP A 1 85 ? 11.709 0.437 16.899 1.00 62.31 85 ASP A C 1
ATOM 663 O O . ASP A 1 85 ? 10.536 0.480 17.260 1.00 62.31 85 ASP A O 1
ATOM 667 N N . GLY A 1 86 ? 12.713 0.109 17.719 1.00 54.72 86 GLY A N 1
ATOM 668 C CA . GLY A 1 86 ? 12.948 0.641 19.066 1.00 54.72 86 GLY A CA 1
ATOM 669 C C . GLY A 1 86 ? 11.835 0.632 20.118 1.00 54.72 86 GLY A C 1
ATOM 670 O O . GLY A 1 86 ? 12.004 1.291 21.137 1.00 54.72 86 GLY A O 1
ATOM 671 N N . PHE A 1 87 ? 10.735 -0.095 19.939 1.00 53.84 87 PHE A N 1
ATOM 672 C CA . PHE A 1 87 ? 9.718 -0.279 20.977 1.00 53.84 87 PHE A CA 1
ATOM 673 C C . PHE A 1 87 ? 9.457 -1.763 21.211 1.00 53.84 87 PHE A C 1
ATOM 675 O O . PHE A 1 87 ? 8.383 -2.293 20.939 1.00 53.84 87 PHE A O 1
ATOM 682 N N . MET A 1 88 ? 10.475 -2.427 21.756 1.00 45.03 88 MET A N 1
ATOM 683 C CA . MET A 1 88 ? 10.333 -3.709 22.434 1.00 45.03 88 MET A CA 1
ATOM 684 C C . MET A 1 88 ? 10.174 -3.449 23.936 1.00 45.03 88 MET A C 1
ATOM 686 O O . MET A 1 88 ? 11.084 -3.688 24.723 1.00 45.03 88 MET A O 1
ATOM 690 N N . TYR A 1 89 ? 9.016 -2.921 24.328 1.00 45.53 89 TYR A N 1
ATOM 691 C CA . TYR A 1 89 ? 8.519 -3.102 25.690 1.00 45.53 89 TYR A CA 1
ATOM 692 C C . TYR A 1 89 ? 7.475 -4.218 25.622 1.00 45.53 89 TYR A C 1
ATOM 694 O O . TYR A 1 89 ? 6.335 -3.983 25.221 1.00 45.53 89 TYR A O 1
ATOM 702 N N . TYR A 1 90 ? 7.927 -5.439 25.913 1.00 40.47 90 TYR A N 1
ATOM 703 C CA . TYR A 1 90 ? 7.062 -6.514 26.398 1.00 40.47 90 TYR A CA 1
ATOM 704 C C . TYR A 1 90 ? 6.709 -6.255 27.863 1.00 40.47 90 TYR A C 1
ATOM 706 O O . TYR A 1 90 ? 7.584 -5.719 28.582 1.00 40.47 90 TYR A O 1
#

pLDDT: mean 84.48, std 12.11, range [40.47, 95.88]